Protein AF-A0AAW1HFG0-F1 (afdb_monomer)

Nearest PDB structures (foldseek):
  5tjg-assembly1_F  TM=3.320E-01  e=9.480E-01  Thermus aquaticus
  4xln-assembly1_F  TM=3.677E-01  e=1.724E+00  Thermus aquaticus
  4ds4-assembly1_A  TM=5.342E-01  e=5.114E+00  Geobacillus kaustophilus HTA426

Secondary structure (DSSP, 8-state):
--TTS---SHHHHHHHHHHHHSPPPP-PPPP---HHHHS-HHHHHHHHSS-HHHHHHHHHHHHHHHS-S--TTSPPPHHHHHHHHHHHHHH---HHHHHHHHT--HHHHHHHHHHHHHHHHHHHHHH-PPP-SHHHHHHHHT-

pLDDT: mean 86.16, std 11.74, range [47.0, 97.69]

Radius of gyration: 23.19 Å; Cα contacts (8 Å, |Δi|>4): 102; chains: 1; bounding box: 49×30×76 Å

Sequence (143 aa):
MNMLRDLSDDEDFLELVNIVMHPRQPKVYRERTNEFNKWSDEEFRNRFRLSKPVVEYVTDEIADEISSESNRNHALSASEMVLLTLRFLACGCFLQTTGDMMGVDKSTASRTINKVTRAIARLATNIIKMPSTAEEIDETKYK

Foldseek 3Di:
DPPPPPCPDPVSVVVVCCCVVPPDDPDDFFDFDDPVVVDDQVRLCLQLVDGPVVLVVLLVQCQVQQPDPDPPDVDDHSSLLSSLLSNCVNPVDQLCVSCVVRRHHSVVSVVSNVSSVVSSVVCCVVVPDDDDDPVSVVVVVVD

Structure (mmCIF, N/CA/C/O backbone):
data_AF-A0AAW1HFG0-F1
#
_entry.id   AF-A0AAW1HFG0-F1
#
loop_
_atom_site.group_PDB
_atom_site.id
_atom_site.type_symbol
_atom_site.label_atom_id
_atom_site.label_alt_id
_atom_site.label_comp_id
_atom_site.label_asym_id
_atom_site.label_entity_id
_atom_site.label_seq_id
_atom_site.pdbx_PDB_ins_code
_atom_site.Cartn_x
_atom_site.Cartn_y
_atom_site.Cartn_z
_atom_site.occupancy
_atom_site.B_iso_or_equiv
_atom_site.auth_seq_id
_atom_site.auth_comp_id
_atom_site.auth_asym_id
_atom_site.auth_atom_id
_atom_site.pdbx_PDB_model_num
ATOM 1 N N . MET A 1 1 ? 20.447 -17.278 -45.418 1.00 47.00 1 MET A N 1
ATOM 2 C CA . MET A 1 1 ? 20.088 -15.925 -45.888 1.00 47.00 1 MET A CA 1
ATOM 3 C C . MET A 1 1 ? 18.754 -16.007 -46.615 1.00 47.00 1 MET A C 1
ATOM 5 O O . MET A 1 1 ? 18.734 -16.492 -47.735 1.00 47.00 1 MET A O 1
ATOM 9 N N . ASN A 1 2 ? 17.665 -15.670 -45.914 1.00 51.12 2 ASN A N 1
ATOM 10 C CA . ASN A 1 2 ? 16.438 -15.016 -46.406 1.00 51.12 2 ASN A CA 1
ATOM 11 C C . ASN A 1 2 ? 15.284 -15.256 -45.425 1.00 51.12 2 ASN A C 1
ATOM 13 O O . ASN A 1 2 ? 14.405 -16.065 -45.674 1.00 51.12 2 ASN A O 1
ATOM 17 N N . MET A 1 3 ? 15.284 -14.487 -44.334 1.00 53.25 3 MET A N 1
ATOM 18 C CA . MET A 1 3 ? 14.097 -14.255 -43.492 1.00 53.25 3 MET A CA 1
ATOM 19 C C . MET A 1 3 ? 13.125 -13.240 -44.142 1.00 53.25 3 MET A C 1
ATOM 21 O O . MET A 1 3 ? 12.197 -12.780 -43.499 1.00 53.25 3 MET A O 1
ATOM 25 N N . LEU A 1 4 ? 13.373 -12.844 -45.399 1.00 56.97 4 LEU A N 1
ATOM 26 C CA . LEU A 1 4 ? 12.627 -11.815 -46.138 1.00 56.97 4 LEU A CA 1
ATOM 27 C C . LEU A 1 4 ? 11.715 -12.387 -47.237 1.00 56.97 4 LEU A C 1
ATOM 29 O O . LEU A 1 4 ? 11.074 -11.615 -47.937 1.00 56.97 4 LEU A O 1
ATOM 33 N N . ARG A 1 5 ? 11.693 -13.711 -47.450 1.00 55.97 5 ARG A N 1
ATOM 34 C CA . ARG A 1 5 ? 10.920 -14.327 -48.549 1.00 55.97 5 ARG A CA 1
ATOM 35 C C . ARG A 1 5 ? 9.515 -14.806 -48.164 1.00 55.97 5 ARG A C 1
ATOM 37 O O . ARG A 1 5 ? 8.767 -15.117 -49.078 1.00 55.97 5 ARG A O 1
ATOM 44 N N . ASP A 1 6 ? 9.171 -14.799 -46.875 1.00 57.34 6 ASP A N 1
ATOM 45 C CA . ASP A 1 6 ? 7.871 -15.269 -46.357 1.00 57.34 6 ASP A CA 1
ATOM 46 C C . ASP A 1 6 ? 7.003 -14.154 -45.737 1.00 57.34 6 ASP A C 1
ATOM 48 O O . ASP A 1 6 ? 5.979 -14.447 -45.130 1.00 57.34 6 ASP A O 1
ATOM 52 N N . LEU A 1 7 ? 7.365 -12.873 -45.888 1.00 57.41 7 LEU A N 1
ATOM 53 C CA . LEU A 1 7 ? 6.474 -11.763 -45.513 1.00 57.41 7 LEU A CA 1
ATOM 54 C C . LEU A 1 7 ? 5.467 -11.571 -46.650 1.00 57.41 7 LEU A C 1
ATOM 56 O O . LEU A 1 7 ? 5.727 -10.845 -47.608 1.00 57.41 7 LEU A O 1
ATOM 60 N N . SER A 1 8 ? 4.388 -12.347 -46.591 1.00 63.88 8 SER A N 1
ATOM 61 C CA . SER A 1 8 ? 3.406 -12.489 -47.668 1.00 63.88 8 SER A CA 1
ATOM 62 C C . SER A 1 8 ? 2.298 -11.431 -47.635 1.00 63.88 8 SER A C 1
ATOM 64 O O . SER A 1 8 ? 1.479 -11.423 -48.553 1.00 63.88 8 SER A O 1
ATOM 66 N N . ASP A 1 9 ? 2.257 -10.558 -46.627 1.00 72.00 9 ASP A N 1
ATOM 67 C CA . ASP A 1 9 ? 1.205 -9.552 -46.491 1.00 72.00 9 ASP A CA 1
ATOM 68 C C . ASP A 1 9 ? 1.771 -8.174 -46.114 1.00 72.00 9 ASP A C 1
ATOM 70 O O . ASP A 1 9 ? 2.723 -8.064 -45.332 1.00 72.00 9 ASP A O 1
ATOM 74 N N . ASP A 1 10 ? 1.177 -7.108 -46.660 1.00 75.38 10 ASP A N 1
ATOM 75 C CA . ASP A 1 10 ? 1.544 -5.719 -46.334 1.00 75.38 10 ASP A CA 1
ATOM 76 C C . ASP A 1 10 ? 1.349 -5.442 -44.830 1.00 75.38 10 ASP A C 1
ATOM 78 O O . ASP A 1 10 ? 2.038 -4.601 -44.249 1.00 75.38 10 ASP A O 1
ATOM 82 N N . GLU A 1 11 ? 0.448 -6.190 -44.183 1.00 73.81 11 GLU A N 1
ATOM 83 C CA . GLU A 1 11 ? 0.188 -6.153 -42.744 1.00 73.81 11 GLU A CA 1
ATOM 84 C C . GLU A 1 11 ? 1.367 -6.708 -41.921 1.00 73.81 11 GLU A C 1
ATOM 86 O O . GLU A 1 11 ? 1.818 -6.039 -40.989 1.00 73.81 11 GLU A O 1
ATOM 91 N N . ASP A 1 12 ? 1.960 -7.839 -42.324 1.00 78.19 12 ASP A N 1
ATOM 92 C CA . ASP A 1 12 ? 3.157 -8.408 -41.680 1.00 78.19 12 ASP A CA 1
ATOM 93 C C . ASP A 1 12 ? 4.376 -7.486 -41.848 1.00 78.19 12 ASP A C 1
ATOM 95 O O . ASP A 1 12 ? 5.206 -7.328 -40.944 1.00 78.19 12 ASP A O 1
ATOM 99 N N . PHE A 1 13 ? 4.492 -6.843 -43.016 1.00 81.56 13 PHE A N 1
ATOM 100 C CA . PHE A 1 13 ? 5.539 -5.857 -43.270 1.00 81.56 13 PHE A CA 1
ATOM 101 C C . PHE A 1 13 ? 5.350 -4.607 -42.402 1.00 81.56 13 PHE A C 1
ATOM 103 O O . PHE A 1 13 ? 6.315 -4.122 -41.807 1.00 81.56 13 PHE A O 1
ATOM 110 N N . LEU A 1 14 ? 4.118 -4.102 -42.283 1.00 79.12 14 LEU A N 1
ATOM 111 C CA . LEU A 1 14 ? 3.786 -2.972 -41.415 1.00 79.12 14 LEU A CA 1
ATOM 112 C C . LEU A 1 14 ? 4.011 -3.298 -39.936 1.00 79.12 14 LEU A C 1
ATOM 114 O O . LEU A 1 14 ? 4.544 -2.453 -39.214 1.00 79.12 14 LEU A O 1
ATOM 118 N N . GLU A 1 15 ? 3.672 -4.504 -39.480 1.00 78.50 15 GLU A N 1
ATOM 119 C CA . GLU A 1 15 ? 3.949 -4.947 -38.112 1.00 78.50 15 GLU A CA 1
ATOM 120 C C . GLU A 1 15 ? 5.459 -5.008 -37.850 1.00 78.50 15 GLU A C 1
ATOM 122 O O . GLU A 1 15 ? 5.940 -4.464 -36.851 1.00 78.50 15 GLU A O 1
ATOM 127 N N . LEU A 1 16 ? 6.236 -5.570 -38.781 1.00 80.12 16 LE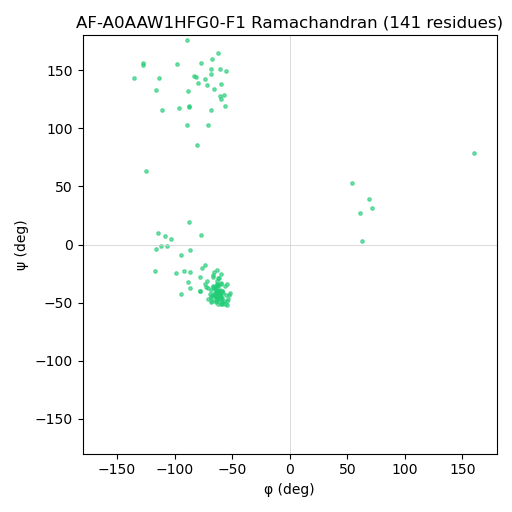U A N 1
ATOM 128 C CA . LEU A 1 16 ? 7.693 -5.613 -38.673 1.00 80.12 16 LEU A CA 1
ATOM 129 C C . LEU A 1 16 ? 8.306 -4.205 -38.651 1.00 80.12 16 LEU A C 1
ATOM 131 O O . LEU A 1 16 ? 9.168 -3.919 -37.816 1.00 80.12 16 LEU A O 1
ATOM 135 N N . VAL A 1 17 ? 7.849 -3.307 -39.528 1.00 83.06 17 VAL A N 1
ATOM 136 C CA . VAL A 1 17 ? 8.273 -1.900 -39.542 1.00 83.06 17 VAL A CA 1
ATOM 137 C C . VAL A 1 17 ? 7.927 -1.230 -38.216 1.00 83.06 17 VAL A C 1
ATOM 139 O O . VAL A 1 17 ? 8.769 -0.524 -37.670 1.00 83.06 17 VAL A O 1
ATOM 142 N N . ASN A 1 18 ? 6.746 -1.482 -37.652 1.00 79.69 18 ASN A N 1
ATOM 143 C CA . ASN A 1 18 ? 6.332 -0.926 -36.366 1.00 79.69 18 ASN A CA 1
ATOM 144 C C . ASN A 1 18 ? 7.220 -1.436 -35.211 1.00 79.69 18 ASN A C 1
ATOM 146 O O . ASN A 1 18 ? 7.696 -0.646 -34.399 1.00 79.69 18 ASN A O 1
ATOM 150 N N . ILE A 1 19 ? 7.546 -2.732 -35.183 1.00 80.56 19 ILE A N 1
ATOM 151 C CA . ILE A 1 19 ? 8.450 -3.330 -34.183 1.00 80.56 19 ILE A CA 1
ATOM 152 C C . ILE A 1 19 ? 9.873 -2.752 -34.284 1.00 80.56 19 ILE A C 1
ATOM 154 O O . ILE A 1 19 ? 10.510 -2.499 -33.259 1.00 80.56 19 ILE A O 1
ATOM 158 N N . VAL A 1 20 ? 10.378 -2.532 -35.504 1.00 83.19 20 VAL A N 1
ATOM 159 C CA . VAL A 1 20 ? 11.736 -2.013 -35.753 1.00 83.19 20 VAL A CA 1
ATOM 160 C C . VAL A 1 20 ? 11.826 -0.501 -35.526 1.00 83.19 20 VAL A C 1
ATOM 162 O O . VAL A 1 20 ? 12.809 -0.028 -34.957 1.00 83.19 20 VAL A O 1
ATOM 165 N N . MET A 1 21 ? 10.814 0.263 -35.946 1.00 84.69 21 MET A N 1
ATOM 166 C CA . MET A 1 21 ? 10.766 1.723 -35.796 1.00 84.69 21 MET A CA 1
ATOM 167 C C . MET A 1 21 ? 10.394 2.148 -34.376 1.00 84.69 21 MET A C 1
ATOM 169 O O . MET A 1 21 ? 10.784 3.232 -33.933 1.00 84.69 21 MET A O 1
ATOM 173 N N . HIS A 1 22 ? 9.641 1.323 -33.646 1.00 82.25 22 HIS A N 1
ATOM 174 C CA . HIS A 1 22 ? 9.203 1.589 -32.276 1.00 82.25 22 HIS A CA 1
ATOM 175 C C . HIS A 1 22 ? 9.627 0.442 -31.352 1.00 82.25 22 HIS A C 1
ATOM 177 O O . HIS A 1 22 ? 8.780 -0.240 -30.765 1.00 82.25 22 HIS A O 1
ATOM 183 N N . PRO A 1 23 ? 10.948 0.220 -31.185 1.00 80.69 23 PRO A N 1
ATOM 184 C CA . PRO A 1 23 ? 11.433 -0.858 -30.347 1.00 80.69 23 PRO A CA 1
ATOM 185 C C . PRO A 1 23 ? 10.922 -0.651 -28.923 1.00 80.69 23 PRO A C 1
ATOM 187 O O . PRO A 1 23 ? 11.114 0.407 -28.30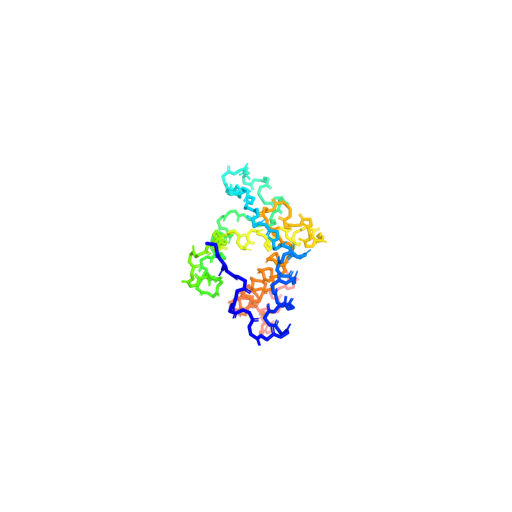9 1.00 80.69 23 PRO A O 1
ATOM 190 N N . ARG A 1 24 ? 10.255 -1.678 -28.387 1.00 75.19 24 ARG A N 1
ATOM 191 C CA . ARG A 1 24 ? 9.792 -1.675 -27.001 1.00 75.19 24 ARG A CA 1
ATOM 192 C C . ARG A 1 24 ? 10.997 -1.433 -26.100 1.00 75.19 24 ARG A C 1
ATOM 194 O O . ARG A 1 24 ? 11.922 -2.243 -26.072 1.00 75.19 24 ARG A O 1
ATOM 201 N N . GLN A 1 25 ? 10.967 -0.339 -25.343 1.00 76.38 25 GLN A N 1
ATOM 202 C 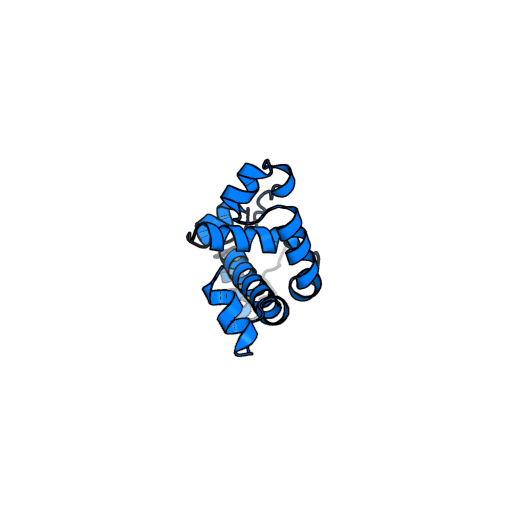CA . GLN A 1 25 ? 12.026 -0.051 -24.385 1.00 76.38 25 GLN A CA 1
ATOM 203 C C . GLN A 1 25 ? 12.154 -1.230 -23.407 1.00 76.38 25 GLN A C 1
ATOM 205 O O . GLN A 1 25 ? 11.135 -1.684 -22.863 1.00 76.38 25 GLN A O 1
ATOM 210 N N . PRO A 1 26 ? 13.371 -1.765 -23.205 1.00 75.94 26 PRO A N 1
ATOM 211 C CA . PRO A 1 26 ? 13.574 -2.876 -22.294 1.00 75.94 26 PRO A CA 1
ATOM 212 C C . PRO A 1 26 ? 13.121 -2.464 -20.894 1.00 75.94 26 PRO A C 1
ATOM 214 O O . PRO A 1 26 ? 13.352 -1.342 -20.441 1.00 75.94 26 PRO A O 1
ATOM 217 N N . LYS A 1 27 ? 12.429 -3.373 -20.202 1.00 71.44 27 LYS A N 1
ATOM 218 C CA . LYS A 1 27 ? 11.903 -3.083 -18.869 1.00 71.44 27 LYS A CA 1
ATOM 219 C C . LYS A 1 27 ? 13.068 -2.943 -17.889 1.00 71.44 27 LYS A C 1
ATOM 221 O O . LYS A 1 27 ? 13.762 -3.918 -17.617 1.00 71.44 27 LYS A O 1
ATOM 226 N N . VAL A 1 28 ? 13.244 -1.745 -17.336 1.00 78.12 28 VAL A N 1
ATOM 227 C CA . VAL A 1 28 ? 14.224 -1.480 -16.278 1.00 78.12 28 VAL A CA 1
ATOM 228 C C . VAL A 1 28 ? 13.582 -1.774 -14.926 1.00 78.12 28 VAL A C 1
ATOM 230 O O . VAL A 1 28 ? 12.581 -1.160 -14.555 1.00 78.12 28 VAL A O 1
ATOM 233 N N . TYR A 1 29 ? 14.153 -2.725 -14.192 1.00 77.81 29 TYR A N 1
ATOM 234 C CA . TYR A 1 29 ? 13.753 -3.024 -12.822 1.00 77.81 29 TYR A CA 1
ATOM 235 C C . TYR A 1 29 ? 14.534 -2.124 -11.869 1.00 77.81 29 TYR A C 1
ATOM 237 O O . TYR A 1 29 ? 15.762 -2.161 -11.842 1.00 77.81 29 TYR A O 1
ATOM 245 N N . ARG A 1 30 ? 13.818 -1.287 -11.116 1.00 81.25 30 ARG A N 1
ATOM 246 C CA . ARG A 1 30 ? 14.409 -0.454 -10.066 1.00 81.25 30 ARG A CA 1
ATOM 247 C C . ARG A 1 30 ? 14.541 -1.283 -8.792 1.00 81.25 30 ARG A C 1
ATOM 249 O O . ARG A 1 30 ? 13.685 -2.123 -8.510 1.00 81.25 30 ARG A O 1
ATOM 256 N N . GLU A 1 31 ? 15.600 -1.039 -8.035 1.00 80.31 31 GLU A N 1
ATOM 257 C CA . GLU A 1 31 ? 15.788 -1.672 -6.734 1.00 80.31 31 GLU A CA 1
ATOM 258 C C . GLU A 1 31 ? 14.705 -1.198 -5.754 1.00 80.31 31 GLU A C 1
ATOM 260 O O . GLU A 1 31 ? 14.407 -0.004 -5.672 1.00 80.31 31 GLU A O 1
ATOM 265 N N . ARG A 1 32 ? 14.099 -2.141 -5.025 1.00 85.00 32 ARG A N 1
ATOM 266 C CA . ARG A 1 32 ? 13.099 -1.861 -3.991 1.00 85.00 32 ARG A CA 1
ATOM 267 C C . ARG A 1 32 ? 13.697 -2.198 -2.635 1.00 85.00 32 ARG A C 1
ATOM 269 O O . ARG A 1 32 ? 14.032 -3.348 -2.366 1.00 85.00 32 ARG A O 1
ATOM 276 N N . THR A 1 33 ? 13.859 -1.186 -1.790 1.00 83.75 33 THR A N 1
ATOM 277 C CA . THR A 1 33 ? 14.381 -1.365 -0.433 1.00 83.75 33 THR A CA 1
ATOM 278 C C . THR A 1 33 ? 13.265 -1.828 0.501 1.00 83.75 33 THR A C 1
ATOM 280 O O . THR A 1 33 ? 12.131 -1.364 0.399 1.00 83.75 33 THR A O 1
ATOM 283 N N . ASN A 1 34 ? 13.587 -2.694 1.463 1.00 86.94 34 ASN A N 1
ATOM 284 C CA . ASN A 1 34 ? 12.647 -3.038 2.525 1.00 86.94 34 ASN A CA 1
ATOM 285 C C . ASN A 1 34 ? 12.476 -1.844 3.487 1.00 86.94 34 ASN A C 1
ATOM 287 O O . ASN A 1 34 ? 13.333 -1.577 4.331 1.00 86.94 34 ASN A O 1
ATOM 291 N N . GLU A 1 35 ? 11.358 -1.127 3.361 1.00 90.31 35 GLU A N 1
ATOM 292 C CA . GLU A 1 35 ? 11.078 0.081 4.146 1.00 90.31 35 GLU A CA 1
ATOM 293 C C . GLU A 1 35 ? 10.903 -0.195 5.652 1.00 90.31 35 GLU A C 1
ATOM 295 O O . GLU A 1 35 ? 11.156 0.705 6.452 1.00 90.31 35 GLU A O 1
ATOM 300 N N . PHE A 1 36 ? 10.540 -1.418 6.066 1.00 90.06 36 PHE A N 1
ATOM 301 C CA . PHE A 1 36 ? 10.457 -1.777 7.491 1.00 90.06 36 PHE A CA 1
ATOM 302 C C . PHE A 1 36 ? 11.831 -1.775 8.166 1.00 90.06 36 PHE A C 1
ATOM 304 O O . PHE A 1 36 ? 11.953 -1.345 9.313 1.00 90.06 36 PHE A O 1
ATOM 311 N N . ASN A 1 37 ? 12.861 -2.211 7.438 1.00 92.25 37 ASN A N 1
ATOM 312 C CA . ASN A 1 37 ? 14.233 -2.287 7.944 1.00 92.25 37 ASN A CA 1
ATOM 313 C C . ASN A 1 37 ? 14.995 -0.970 7.769 1.00 92.25 37 ASN A C 1
ATOM 315 O O . ASN A 1 37 ? 15.965 -0.715 8.475 1.00 92.25 37 ASN A O 1
ATOM 319 N N . LYS A 1 38 ? 14.570 -0.139 6.813 1.00 93.31 38 LYS A N 1
ATOM 320 C CA . LYS A 1 38 ? 15.232 1.124 6.469 1.00 93.31 38 LYS A CA 1
ATOM 321 C C . LYS A 1 38 ? 15.017 2.227 7.503 1.00 93.31 38 LYS A C 1
ATOM 323 O O . LYS A 1 38 ? 15.893 3.067 7.669 1.00 93.31 38 LYS A O 1
ATOM 328 N N . TRP A 1 39 ? 13.853 2.258 8.147 1.00 95.00 39 TRP A N 1
ATOM 329 C CA . TRP A 1 39 ? 13.451 3.350 9.033 1.00 95.00 39 TRP A CA 1
ATOM 330 C C . TRP A 1 39 ? 13.339 2.885 10.482 1.00 95.00 39 TRP A C 1
ATOM 332 O O . TRP A 1 39 ? 12.838 1.789 10.752 1.00 95.00 39 TRP A O 1
ATOM 342 N N . SER A 1 40 ? 13.719 3.749 11.426 1.00 97.19 40 SER A N 1
ATOM 343 C CA . SER A 1 40 ? 13.303 3.594 12.826 1.00 97.19 40 SER A CA 1
ATOM 344 C C . SER A 1 40 ? 11.776 3.688 12.957 1.00 97.19 40 SER A C 1
ATOM 346 O O . SER A 1 40 ? 11.085 4.138 12.041 1.00 97.19 40 SER A O 1
ATOM 348 N N . ASP A 1 41 ? 11.216 3.269 14.091 1.00 96.69 41 ASP A N 1
ATOM 349 C CA . ASP A 1 41 ? 9.758 3.255 14.275 1.00 96.69 41 ASP A CA 1
ATOM 350 C C . ASP A 1 41 ? 9.143 4.662 14.246 1.00 96.69 41 ASP A C 1
ATOM 352 O O . ASP A 1 41 ? 8.058 4.858 13.691 1.00 96.69 41 ASP A O 1
ATOM 356 N N . GLU A 1 42 ? 9.854 5.659 14.781 1.00 97.25 42 GLU A N 1
ATOM 357 C CA . GLU A 1 42 ? 9.423 7.056 14.738 1.00 97.25 42 GLU A CA 1
ATOM 358 C C . GLU A 1 42 ? 9.437 7.602 13.306 1.00 97.25 42 GLU A C 1
ATOM 360 O O . GLU A 1 42 ? 8.441 8.163 12.838 1.00 97.25 42 GLU A O 1
ATOM 365 N N . GLU A 1 43 ? 10.535 7.394 12.577 1.00 97.06 43 GLU A N 1
ATOM 366 C CA . GLU A 1 43 ? 10.648 7.822 11.182 1.00 97.06 43 GLU A CA 1
ATOM 367 C C . GLU A 1 43 ? 9.616 7.128 10.299 1.00 97.06 43 GLU A C 1
ATOM 369 O O . GLU A 1 43 ? 8.999 7.773 9.451 1.00 97.06 43 GLU A O 1
ATOM 374 N N . PHE A 1 44 ? 9.398 5.830 10.514 1.00 97.06 44 PHE A N 1
ATOM 375 C CA . PHE A 1 44 ? 8.386 5.053 9.815 1.00 97.06 44 PHE A CA 1
ATOM 376 C C . PHE A 1 44 ? 6.997 5.653 10.053 1.00 97.06 44 PHE A C 1
ATOM 378 O O . PHE A 1 44 ? 6.284 5.964 9.096 1.00 97.06 44 PHE A O 1
ATOM 385 N N . ARG A 1 45 ? 6.635 5.926 11.312 1.00 97.00 45 ARG A N 1
ATOM 386 C CA . ARG A 1 45 ? 5.340 6.531 11.646 1.00 97.00 45 ARG A CA 1
ATOM 387 C C . ARG A 1 45 ? 5.175 7.923 11.038 1.00 97.00 45 ARG A C 1
ATOM 389 O O . ARG A 1 45 ? 4.106 8.234 10.519 1.00 97.00 45 ARG A O 1
ATOM 396 N N . ASN A 1 46 ? 6.218 8.749 11.024 1.00 95.62 46 ASN A N 1
ATOM 397 C CA . ASN A 1 46 ? 6.169 10.072 10.388 1.00 95.62 46 ASN A CA 1
ATOM 398 C C . ASN A 1 46 ? 5.934 9.984 8.871 1.00 95.62 46 ASN A C 1
ATOM 400 O O 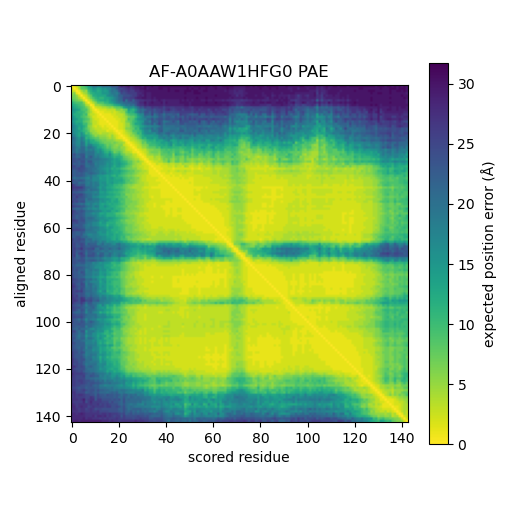. ASN A 1 46 ? 5.295 10.853 8.277 1.00 95.62 46 ASN A O 1
ATOM 404 N N . ARG A 1 47 ? 6.433 8.914 8.254 1.00 94.38 47 ARG A N 1
ATOM 405 C CA . ARG A 1 47 ? 6.431 8.667 6.811 1.00 94.38 47 ARG A CA 1
ATOM 406 C C . ARG A 1 47 ? 5.164 7.990 6.289 1.00 94.38 47 ARG A C 1
ATOM 408 O O . ARG A 1 47 ? 4.735 8.319 5.186 1.00 94.38 47 ARG A O 1
ATOM 415 N N . PHE A 1 48 ? 4.602 7.061 7.058 1.00 95.69 48 PHE A N 1
ATOM 416 C CA . PHE A 1 48 ? 3.466 6.219 6.661 1.00 95.69 48 PHE A CA 1
ATOM 417 C C . PHE A 1 48 ? 2.209 6.446 7.515 1.00 95.69 48 PHE A C 1
ATOM 419 O O . PHE A 1 48 ? 1.170 5.862 7.228 1.00 95.69 48 PHE A O 1
ATOM 426 N N . ARG A 1 49 ? 2.287 7.294 8.553 1.00 96.38 49 ARG A N 1
ATOM 427 C CA . ARG A 1 49 ? 1.207 7.650 9.503 1.00 96.38 49 ARG A CA 1
ATOM 428 C C . ARG A 1 49 ? 0.655 6.500 10.349 1.00 96.38 49 ARG A C 1
ATOM 430 O O . ARG A 1 49 ? -0.215 6.736 11.178 1.00 96.38 49 ARG A O 1
ATOM 437 N N . LEU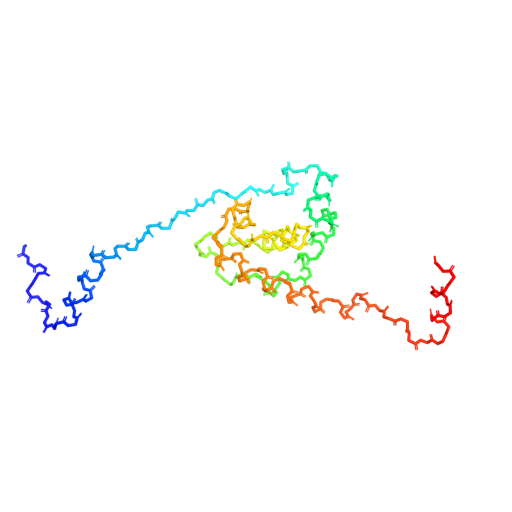 A 1 50 ? 1.219 5.303 10.215 1.00 95.88 50 LEU A N 1
ATOM 438 C CA . LEU A 1 50 ? 0.925 4.115 11.015 1.00 95.88 50 LEU A CA 1
ATOM 439 C C . LEU A 1 50 ? 2.225 3.537 11.585 1.00 95.88 50 LEU A C 1
ATOM 441 O O . LEU A 1 50 ? 3.303 3.755 11.031 1.00 95.88 50 LEU A O 1
ATOM 445 N N . SER A 1 51 ? 2.135 2.819 12.705 1.00 97.25 51 SER A N 1
ATOM 446 C CA . SER A 1 51 ? 3.267 2.063 13.253 1.00 97.25 51 SER A CA 1
ATOM 447 C C . SER A 1 51 ? 3.479 0.765 12.470 1.00 97.25 51 SER A C 1
ATOM 449 O O . SER A 1 51 ? 2.541 0.249 11.862 1.00 97.25 51 SER A O 1
ATOM 451 N N . LYS A 1 52 ? 4.697 0.210 12.502 1.00 97.69 52 LYS A N 1
ATOM 452 C CA . LYS A 1 52 ? 5.022 -1.043 11.798 1.00 97.69 52 LYS A CA 1
ATOM 453 C C . LYS A 1 52 ? 4.068 -2.199 12.142 1.00 97.69 52 LYS A C 1
ATOM 455 O O . LYS A 1 52 ? 3.530 -2.761 11.193 1.00 97.69 52 LYS A O 1
ATOM 460 N N . PRO A 1 53 ? 3.736 -2.472 13.424 1.00 97.69 53 PRO A N 1
ATOM 461 C CA . PRO A 1 53 ? 2.822 -3.567 13.759 1.00 97.69 53 PRO A CA 1
ATOM 462 C C . PRO A 1 53 ? 1.412 -3.369 13.194 1.00 97.69 53 PRO A C 1
ATOM 464 O O . PRO A 1 53 ? 0.756 -4.325 12.801 1.00 97.69 53 PRO A O 1
ATOM 467 N N . VAL A 1 54 ? 0.937 -2.119 13.119 1.00 96.12 54 VAL A N 1
ATOM 468 C CA . VAL A 1 54 ? -0.378 -1.819 12.531 1.00 96.12 54 VAL A CA 1
ATOM 469 C C . VAL A 1 54 ? -0.348 -2.020 11.018 1.00 96.12 54 VAL A C 1
ATOM 471 O O . VAL A 1 54 ? -1.319 -2.510 10.453 1.00 96.12 54 VAL A O 1
ATOM 474 N N . VAL A 1 55 ? 0.755 -1.668 10.351 1.00 96.88 55 VAL A N 1
ATOM 475 C CA . VAL A 1 55 ? 0.909 -1.929 8.913 1.00 96.88 55 VAL A CA 1
ATOM 476 C C . VAL A 1 55 ? 0.976 -3.426 8.629 1.00 96.88 55 VAL A C 1
ATOM 478 O O . VAL A 1 55 ? 0.339 -3.865 7.677 1.00 96.88 55 VAL A O 1
ATOM 481 N N . GLU A 1 56 ? 1.702 -4.202 9.433 1.00 96.69 56 GLU A N 1
ATOM 482 C CA . GLU A 1 56 ? 1.738 -5.668 9.326 1.00 96.69 56 GLU A CA 1
ATOM 483 C C . GLU A 1 56 ? 0.336 -6.255 9.494 1.00 96.69 56 GLU A C 1
ATOM 485 O O . GLU A 1 56 ? -0.146 -6.917 8.582 1.00 96.69 56 GLU A O 1
ATOM 490 N N . TYR A 1 57 ? -0.375 -5.876 10.561 1.00 95.75 57 TYR A N 1
ATOM 491 C CA . TYR A 1 57 ? -1.757 -6.301 10.791 1.00 95.75 57 TYR A CA 1
ATOM 492 C C . TYR A 1 57 ? -2.682 -5.985 9.604 1.00 95.75 57 TYR A C 1
ATOM 494 O O . TYR A 1 57 ? -3.353 -6.867 9.080 1.00 95.75 57 TYR A O 1
ATOM 502 N N . VAL A 1 58 ? -2.690 -4.734 9.126 1.00 94.94 58 VAL A N 1
ATOM 503 C CA . VAL A 1 58 ? -3.518 -4.343 7.971 1.00 94.94 58 VAL A CA 1
ATOM 504 C C . VAL A 1 58 ? -3.113 -5.105 6.712 1.00 94.94 58 VAL A C 1
ATOM 506 O O . VAL A 1 58 ? -3.974 -5.418 5.895 1.00 94.94 58 VAL A O 1
ATOM 509 N N . THR A 1 59 ? -1.819 -5.382 6.534 1.00 96.25 59 THR A N 1
ATOM 510 C CA . THR A 1 59 ? -1.322 -6.143 5.385 1.00 96.25 59 THR A CA 1
ATOM 511 C C . THR A 1 59 ? -1.857 -7.564 5.416 1.00 96.25 59 THR A C 1
ATOM 513 O O . THR A 1 59 ? -2.356 -8.011 4.388 1.00 96.25 59 THR A O 1
ATOM 516 N N . ASP A 1 60 ? -1.800 -8.234 6.565 1.00 95.69 60 ASP A N 1
ATOM 517 C CA . ASP A 1 60 ? -2.283 -9.606 6.728 1.00 95.69 60 ASP A CA 1
ATOM 518 C C . ASP A 1 60 ? -3.792 -9.702 6.462 1.00 95.69 60 ASP A C 1
ATOM 520 O O . ASP A 1 60 ? -4.227 -10.572 5.710 1.00 95.69 60 ASP A O 1
ATOM 524 N N . GLU A 1 61 ? -4.582 -8.746 6.963 1.00 94.88 61 GLU A N 1
ATOM 525 C CA . GLU A 1 61 ? -6.041 -8.709 6.767 1.00 94.88 61 GLU A CA 1
ATOM 526 C C . GLU A 1 61 ? -6.470 -8.568 5.296 1.00 94.88 61 GLU A C 1
ATOM 528 O O . GLU A 1 61 ? -7.554 -9.010 4.918 1.00 94.88 61 GLU A O 1
ATOM 533 N N . ILE A 1 62 ? -5.650 -7.935 4.450 1.00 94.75 62 ILE A N 1
ATOM 534 C CA . ILE A 1 62 ? -5.983 -7.714 3.031 1.00 94.75 62 ILE A CA 1
ATOM 535 C C . ILE A 1 62 ? -5.116 -8.518 2.064 1.00 94.75 62 ILE A C 1
ATOM 537 O O . ILE A 1 62 ? -5.312 -8.406 0.848 1.00 94.75 62 ILE A O 1
ATOM 541 N N . ALA A 1 63 ? -4.154 -9.295 2.569 1.00 93.81 63 ALA A N 1
ATOM 542 C CA . ALA A 1 63 ? -3.147 -9.982 1.767 1.00 93.81 63 ALA A CA 1
ATOM 543 C C . ALA A 1 63 ? -3.789 -10.871 0.699 1.00 93.81 63 ALA A C 1
ATOM 545 O O . ALA A 1 63 ? -3.367 -10.817 -0.458 1.00 93.81 63 ALA A O 1
ATOM 546 N N . ASP A 1 64 ? -4.837 -11.610 1.055 1.00 91.69 64 ASP A N 1
ATOM 547 C CA . ASP A 1 64 ? -5.548 -12.510 0.143 1.00 91.69 64 ASP A CA 1
ATOM 548 C C . ASP A 1 64 ? -6.211 -11.763 -1.025 1.00 91.69 64 ASP A C 1
ATOM 550 O O . ASP A 1 64 ? -6.222 -12.246 -2.156 1.00 91.69 64 ASP A O 1
ATOM 554 N N . GLU A 1 65 ? -6.715 -10.546 -0.793 1.00 91.25 65 GLU A N 1
ATOM 555 C CA . GLU A 1 65 ? -7.333 -9.729 -1.842 1.00 91.25 65 GLU A CA 1
ATOM 556 C C . GLU A 1 65 ? -6.275 -9.061 -2.738 1.00 91.25 65 GLU A C 1
ATOM 558 O O . GLU A 1 65 ? -6.438 -8.938 -3.963 1.00 91.25 65 GLU A O 1
ATOM 563 N N . ILE A 1 66 ? -5.181 -8.575 -2.141 1.00 92.81 66 ILE A N 1
ATOM 564 C CA . ILE A 1 66 ? -4.223 -7.726 -2.856 1.00 92.81 66 ILE A CA 1
ATOM 565 C C . ILE A 1 66 ? -3.075 -8.490 -3.507 1.00 92.81 66 ILE A C 1
ATOM 567 O O . ILE A 1 66 ? -2.527 -7.983 -4.493 1.00 92.81 66 ILE A O 1
ATOM 571 N N . SER A 1 67 ? -2.759 -9.693 -3.036 1.00 87.75 67 SER A N 1
ATOM 572 C CA . SER A 1 67 ? -1.660 -10.498 -3.568 1.00 87.75 67 SER A CA 1
ATOM 573 C C . SER A 1 67 ? -1.856 -10.845 -5.044 1.00 87.75 67 SER A C 1
ATOM 575 O O . SER A 1 67 ? -2.968 -10.893 -5.575 1.00 87.75 67 SER A O 1
ATOM 577 N N . SER A 1 68 ? -0.736 -11.015 -5.743 1.00 74.81 68 SER A N 1
ATOM 578 C CA . SER A 1 68 ? -0.715 -11.463 -7.134 1.00 74.81 68 SER A CA 1
ATOM 579 C C . SER A 1 68 ? -0.675 -12.986 -7.174 1.00 74.81 68 SER A C 1
ATOM 581 O O . SER A 1 68 ? 0.186 -13.587 -6.538 1.00 74.81 68 SER A O 1
ATOM 583 N N . GLU A 1 69 ? -1.530 -13.602 -7.990 1.00 66.75 69 GLU A N 1
ATOM 584 C CA . GLU A 1 69 ? -1.503 -15.051 -8.251 1.00 66.75 69 GLU A CA 1
ATOM 585 C C . GLU A 1 69 ? -0.201 -15.501 -8.934 1.00 66.75 69 GLU A C 1
ATOM 587 O O . GLU A 1 69 ? 0.186 -16.665 -8.857 1.00 66.75 69 GLU A O 1
ATOM 592 N N . SER A 1 70 ? 0.503 -14.579 -9.604 1.00 66.12 70 SER A N 1
ATOM 593 C CA . SER A 1 70 ? 1.782 -14.870 -10.251 1.00 66.12 70 SER A CA 1
ATOM 594 C C . SER A 1 70 ? 2.927 -14.075 -9.630 1.00 66.12 70 SER A C 1
ATOM 596 O O . SER A 1 70 ? 2.850 -12.853 -9.487 1.00 66.12 70 SER A O 1
ATOM 598 N N . ASN A 1 71 ? 4.034 -14.764 -9.347 1.00 62.00 71 ASN A N 1
ATOM 599 C CA . ASN A 1 71 ? 5.302 -14.149 -8.943 1.00 62.00 71 ASN A CA 1
ATOM 600 C C . ASN A 1 71 ? 6.178 -13.768 -10.161 1.00 62.00 71 ASN A C 1
ATOM 602 O O . ASN A 1 71 ? 7.396 -13.618 -10.073 1.00 62.00 71 ASN A O 1
ATOM 606 N N . ARG A 1 72 ? 5.569 -13.659 -11.352 1.00 60.22 72 ARG A N 1
ATOM 607 C CA . ARG A 1 72 ? 6.272 -13.281 -12.583 1.00 60.22 72 ARG A CA 1
ATOM 608 C C . ARG A 1 72 ? 6.613 -11.786 -12.549 1.00 60.22 72 ARG A C 1
ATOM 610 O O . ARG A 1 72 ? 5.795 -10.961 -12.157 1.00 60.22 72 ARG A O 1
ATOM 617 N N . ASN A 1 73 ? 7.791 -11.429 -13.065 1.00 66.50 73 ASN A N 1
ATOM 618 C CA . ASN A 1 73 ? 8.198 -10.050 -13.383 1.00 66.50 73 ASN A CA 1
ATOM 619 C C . ASN A 1 73 ? 8.426 -9.090 -12.196 1.00 66.50 73 ASN A C 1
ATOM 621 O O . ASN A 1 73 ? 8.091 -7.907 -12.326 1.00 66.50 73 ASN A O 1
ATOM 625 N N . HIS A 1 74 ? 9.019 -9.553 -11.088 1.00 73.44 74 HIS A N 1
ATOM 626 C CA . HIS A 1 74 ? 9.252 -8.733 -9.886 1.00 73.44 74 HIS A CA 1
ATOM 627 C C . HIS A 1 74 ? 7.954 -8.086 -9.376 1.00 73.44 74 HIS A C 1
ATOM 629 O O . HIS A 1 74 ? 7.864 -6.864 -9.216 1.00 73.44 74 HIS A O 1
ATOM 635 N N . ALA A 1 75 ? 6.921 -8.905 -9.166 1.00 82.94 75 ALA A N 1
ATOM 636 C CA . ALA A 1 75 ? 5.664 -8.453 -8.580 1.00 82.94 75 ALA A CA 1
ATOM 637 C C . ALA A 1 75 ? 5.911 -7.776 -7.218 1.00 82.94 75 ALA A C 1
ATOM 639 O O . ALA A 1 75 ? 6.887 -8.086 -6.532 1.00 82.94 75 ALA A O 1
ATOM 640 N N . LEU A 1 76 ? 5.072 -6.801 -6.863 1.00 88.81 76 LEU A N 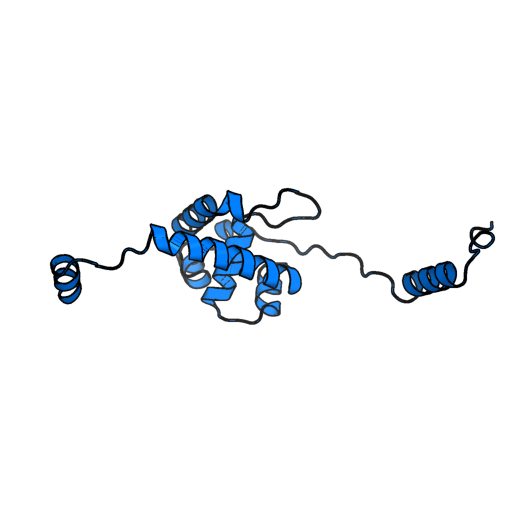1
ATOM 641 C CA . LEU A 1 76 ? 5.099 -6.220 -5.521 1.00 88.81 76 LEU A CA 1
ATOM 642 C C . LEU A 1 76 ? 4.539 -7.242 -4.528 1.00 88.81 76 LEU A C 1
ATOM 644 O O . LEU A 1 76 ? 3.522 -7.873 -4.820 1.00 88.81 76 LEU A O 1
ATOM 648 N N . SER A 1 77 ? 5.172 -7.380 -3.366 1.00 91.19 77 SER A N 1
ATOM 649 C CA . SER A 1 77 ? 4.566 -8.086 -2.238 1.00 91.19 77 SER A CA 1
ATOM 650 C C . SER A 1 77 ? 3.365 -7.301 -1.700 1.00 91.19 77 SER A C 1
ATOM 652 O O . SER A 1 77 ? 3.269 -6.085 -1.887 1.00 91.19 77 SER A O 1
ATOM 654 N N . ALA A 1 78 ? 2.470 -7.973 -0.969 1.00 93.31 78 ALA A N 1
ATOM 655 C CA . ALA A 1 78 ? 1.358 -7.312 -0.284 1.00 93.31 78 ALA A CA 1
ATOM 656 C C . ALA A 1 78 ? 1.844 -6.148 0.605 1.00 93.31 78 ALA A C 1
ATOM 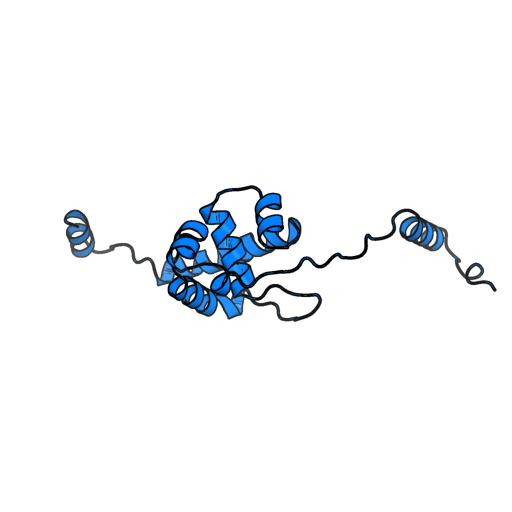658 O O . ALA A 1 78 ? 1.314 -5.042 0.527 1.00 93.31 78 ALA A O 1
ATOM 659 N N . SER A 1 79 ? 2.930 -6.352 1.358 1.00 94.44 79 SER A N 1
ATOM 660 C CA . SER A 1 79 ? 3.530 -5.315 2.204 1.00 94.44 79 SER A CA 1
ATOM 661 C C . SER A 1 79 ? 4.070 -4.121 1.407 1.00 94.44 79 SER A C 1
ATOM 663 O O . SER A 1 79 ? 3.813 -2.973 1.771 1.00 94.44 79 SER A O 1
ATOM 665 N N . GLU A 1 80 ? 4.757 -4.348 0.282 1.00 94.19 80 GLU A N 1
ATOM 666 C CA . GLU A 1 80 ? 5.227 -3.271 -0.602 1.00 94.19 80 GLU A CA 1
ATOM 667 C C . GLU A 1 80 ? 4.048 -2.478 -1.192 1.00 94.19 80 GLU A C 1
ATOM 669 O O . GLU A 1 80 ? 4.108 -1.250 -1.289 1.00 94.19 80 GLU A O 1
ATOM 674 N N . MET A 1 81 ? 2.957 -3.163 -1.553 1.00 95.44 81 MET A N 1
ATOM 675 C CA . MET A 1 81 ? 1.731 -2.536 -2.057 1.00 95.44 81 MET A CA 1
ATOM 676 C C . MET A 1 81 ? 1.062 -1.650 -1.000 1.00 95.44 81 MET A C 1
ATOM 678 O O . MET A 1 81 ? 0.649 -0.524 -1.309 1.00 95.44 81 MET A O 1
ATOM 682 N N . VAL A 1 82 ? 0.986 -2.127 0.245 1.00 96.69 82 VAL A N 1
ATOM 683 C CA . VAL A 1 82 ? 0.440 -1.367 1.376 1.00 96.69 82 VAL A CA 1
ATOM 684 C C . VAL A 1 82 ? 1.294 -0.142 1.667 1.00 96.69 82 VAL A C 1
ATOM 686 O O . VAL A 1 82 ? 0.767 0.968 1.699 1.00 96.69 82 VAL A O 1
ATOM 689 N N . LEU A 1 83 ? 2.613 -0.298 1.785 1.00 96.12 83 LEU A N 1
ATOM 690 C CA . LEU A 1 83 ? 3.532 0.813 2.051 1.00 96.12 83 LEU A CA 1
ATOM 691 C C . LEU A 1 83 ? 3.491 1.884 0.957 1.00 96.12 83 LEU A C 1
ATOM 693 O O . LEU A 1 83 ? 3.450 3.076 1.263 1.00 96.12 83 LEU A O 1
ATOM 697 N N . LEU A 1 84 ? 3.450 1.475 -0.314 1.00 95.75 84 LEU A N 1
ATOM 698 C CA . LEU A 1 84 ? 3.291 2.383 -1.452 1.00 95.75 84 LEU A CA 1
ATOM 699 C C . LEU A 1 84 ? 2.000 3.204 -1.341 1.00 95.75 84 LEU A C 1
ATOM 701 O O . LEU A 1 84 ? 2.003 4.413 -1.577 1.00 95.75 84 LEU A O 1
ATOM 705 N N . THR A 1 85 ? 0.911 2.558 -0.933 1.00 97.00 85 THR A N 1
ATOM 706 C CA . THR A 1 85 ? -0.396 3.202 -0.775 1.00 97.00 85 THR A CA 1
ATOM 707 C C . THR A 1 85 ? -0.421 4.145 0.420 1.00 97.00 85 THR A C 1
ATOM 709 O O . THR A 1 85 ? -0.826 5.298 0.282 1.00 97.00 85 THR A O 1
ATOM 712 N N . LEU A 1 86 ? 0.081 3.708 1.575 1.00 96.75 86 LEU A N 1
ATOM 713 C CA . LEU A 1 86 ? 0.183 4.544 2.770 1.00 96.75 86 LEU A CA 1
ATOM 714 C C . LEU A 1 86 ? 1.068 5.763 2.529 1.00 96.75 86 LEU A C 1
ATOM 716 O O . LEU A 1 86 ? 0.718 6.859 2.953 1.00 96.75 86 LEU A O 1
ATOM 720 N N . ARG A 1 87 ? 2.175 5.609 1.795 1.00 95.44 87 ARG A N 1
ATOM 721 C CA . ARG A 1 87 ? 3.036 6.732 1.412 1.00 95.44 87 ARG A CA 1
ATOM 722 C C . ARG A 1 87 ? 2.269 7.775 0.601 1.00 95.44 87 ARG A C 1
ATOM 724 O O . ARG A 1 87 ? 2.379 8.966 0.884 1.00 95.44 87 ARG A O 1
ATOM 731 N N . PHE A 1 88 ? 1.494 7.333 -0.389 1.00 96.69 88 PHE A N 1
ATOM 732 C CA . PHE A 1 88 ? 0.659 8.220 -1.198 1.00 96.69 88 PHE A CA 1
ATOM 733 C C . PHE A 1 88 ? -0.382 8.949 -0.341 1.00 96.69 88 PHE A C 1
ATOM 735 O O . PHE A 1 88 ? -0.479 10.171 -0.418 1.00 96.69 88 PHE A O 1
ATOM 742 N N . LEU A 1 89 ? -1.103 8.227 0.521 1.00 95.44 89 LEU A N 1
ATOM 743 C CA . LEU A 1 89 ? -2.132 8.804 1.393 1.00 95.44 89 LEU A CA 1
ATOM 744 C C . LEU A 1 89 ? -1.549 9.757 2.449 1.00 95.44 89 LEU A C 1
ATOM 746 O O . LEU A 1 89 ? -2.161 10.770 2.769 1.00 95.44 89 LEU A O 1
ATOM 750 N N . ALA A 1 90 ? -0.356 9.462 2.968 1.00 94.81 90 ALA A N 1
ATOM 751 C CA . ALA A 1 90 ? 0.325 10.273 3.973 1.00 94.81 90 ALA A CA 1
ATOM 752 C C . ALA A 1 90 ? 0.893 11.585 3.414 1.00 94.81 90 ALA A C 1
ATOM 754 O O . ALA A 1 90 ? 0.923 12.590 4.128 1.00 94.81 90 ALA A O 1
ATOM 755 N N . CYS A 1 91 ? 1.399 11.564 2.176 1.00 90.94 91 CYS A N 1
ATOM 756 C CA . CYS A 1 91 ? 2.056 12.713 1.550 1.00 90.94 91 CYS A CA 1
ATOM 757 C C . CYS A 1 91 ? 1.142 13.507 0.606 1.00 90.94 91 CYS A C 1
ATOM 759 O O . CYS A 1 91 ? 1.429 14.674 0.356 1.00 90.94 91 CYS A O 1
ATOM 761 N N . GLY A 1 92 ? 0.096 12.891 0.044 1.00 88.31 92 GLY A N 1
ATOM 762 C CA . GLY A 1 92 ? -0.790 13.521 -0.942 1.00 88.31 92 GLY A CA 1
ATOM 763 C C . GLY A 1 92 ? -0.079 13.959 -2.231 1.00 88.31 92 GLY A C 1
ATOM 764 O O . GLY A 1 92 ? -0.490 14.931 -2.860 1.00 88.31 92 GLY A O 1
ATOM 765 N N . CYS A 1 93 ? 1.024 13.301 -2.602 1.00 89.50 93 CYS A N 1
ATOM 766 C CA . CYS A 1 93 ? 1.859 13.694 -3.738 1.00 89.50 93 CYS A CA 1
ATOM 767 C C . CYS A 1 93 ? 1.412 13.053 -5.065 1.00 89.50 93 CYS A C 1
ATOM 769 O O . CYS A 1 93 ? 0.497 12.236 -5.117 1.00 89.50 93 CYS A O 1
ATOM 771 N N . PHE A 1 94 ? 2.061 13.424 -6.171 1.00 95.44 94 PHE A N 1
ATOM 772 C CA . PHE A 1 94 ? 1.765 12.845 -7.481 1.00 95.44 94 PHE A CA 1
ATOM 773 C C . PHE A 1 94 ? 2.174 11.368 -7.563 1.00 95.44 94 PHE A C 1
ATOM 775 O O . PHE A 1 94 ? 3.223 10.973 -7.058 1.00 95.44 94 PHE A O 1
ATOM 782 N N . LEU A 1 95 ? 1.409 10.574 -8.322 1.00 95.06 95 LEU A N 1
ATOM 783 C CA . LEU A 1 95 ? 1.685 9.148 -8.564 1.00 95.06 95 LEU A CA 1
ATOM 784 C C . LEU A 1 95 ? 3.095 8.881 -9.106 1.00 95.06 95 LEU A C 1
ATOM 786 O O . LEU A 1 95 ? 3.687 7.856 -8.785 1.00 95.06 95 LEU A O 1
ATOM 790 N N . GLN A 1 96 ? 3.622 9.797 -9.925 1.00 94.81 96 GLN A N 1
ATOM 791 C CA . GLN A 1 96 ? 4.989 9.711 -10.435 1.00 94.81 96 GLN A CA 1
ATOM 792 C C . GLN A 1 96 ? 5.994 9.759 -9.279 1.00 94.81 96 GLN A C 1
ATOM 794 O O . GLN A 1 96 ? 6.806 8.857 -9.131 1.00 94.81 96 GLN A O 1
ATOM 799 N N . THR A 1 97 ? 5.863 10.761 -8.408 1.00 94.56 97 THR A N 1
ATOM 800 C CA . THR A 1 97 ? 6.721 10.955 -7.239 1.00 94.56 97 THR A CA 1
ATOM 801 C C . THR A 1 97 ? 6.642 9.775 -6.273 1.00 94.56 97 THR A C 1
ATOM 803 O O . THR A 1 97 ? 7.675 9.290 -5.821 1.00 94.56 97 THR A O 1
ATOM 806 N N . THR A 1 98 ? 5.440 9.272 -5.969 1.00 93.75 98 THR A N 1
ATOM 807 C CA . THR A 1 98 ? 5.293 8.090 -5.103 1.00 93.75 98 THR A CA 1
ATOM 808 C C . THR A 1 98 ? 5.907 6.844 -5.743 1.00 93.75 98 THR A C 1
ATOM 810 O O . THR A 1 98 ? 6.574 6.067 -5.062 1.00 93.75 98 THR A O 1
ATOM 813 N N . GLY A 1 99 ? 5.712 6.661 -7.052 1.00 92.81 99 GLY A N 1
ATOM 814 C CA . GLY A 1 99 ? 6.322 5.569 -7.803 1.00 92.81 99 GLY A CA 1
ATOM 815 C C . GLY A 1 99 ? 7.846 5.623 -7.750 1.00 92.81 99 GLY A C 1
ATOM 816 O O . GLY A 1 99 ? 8.483 4.620 -7.437 1.00 92.81 99 GLY A O 1
ATOM 817 N N . ASP A 1 100 ? 8.431 6.804 -7.950 1.00 92.12 100 ASP A N 1
ATOM 818 C CA . ASP A 1 100 ? 9.879 7.006 -7.886 1.00 92.12 100 ASP A CA 1
ATOM 819 C C . ASP A 1 100 ? 10.442 6.723 -6.482 1.00 92.12 100 ASP A C 1
ATOM 821 O O . ASP A 1 100 ? 11.466 6.055 -6.368 1.00 92.12 100 ASP A O 1
ATOM 825 N N . MET A 1 101 ? 9.740 7.125 -5.413 1.00 90.12 101 MET A N 1
ATOM 826 C CA . MET A 1 101 ? 10.132 6.820 -4.026 1.00 90.12 101 MET A CA 1
ATOM 827 C C . MET A 1 101 ? 10.145 5.318 -3.711 1.00 90.12 101 MET A C 1
ATOM 829 O O . MET A 1 101 ? 10.965 4.873 -2.913 1.00 90.12 101 MET A O 1
ATOM 833 N N . MET A 1 102 ? 9.230 4.553 -4.311 1.00 90.00 102 MET A N 1
ATOM 834 C CA . MET A 1 102 ? 9.031 3.123 -4.031 1.00 90.00 102 MET A CA 1
ATOM 835 C C . MET A 1 102 ? 9.613 2.204 -5.117 1.00 90.00 102 MET A C 1
ATOM 837 O O . MET A 1 102 ? 9.414 0.991 -5.071 1.00 90.00 102 MET A O 1
ATOM 841 N N . GLY A 1 103 ? 10.301 2.760 -6.118 1.00 90.19 103 GLY A N 1
ATOM 842 C CA . GLY A 1 103 ? 10.926 1.984 -7.190 1.00 90.19 103 GLY A CA 1
ATOM 843 C C . GLY A 1 103 ? 9.936 1.353 -8.179 1.00 90.19 103 GLY A C 1
ATOM 844 O O . GLY A 1 103 ? 10.217 0.295 -8.739 1.00 90.19 103 GLY A O 1
ATOM 845 N N . VAL A 1 104 ? 8.783 1.978 -8.430 1.00 90.94 104 VAL A N 1
ATOM 846 C CA . VAL A 1 104 ? 7.785 1.488 -9.396 1.00 90.94 104 VAL A CA 1
ATOM 847 C C . VAL A 1 104 ? 7.380 2.538 -10.422 1.00 90.94 104 VAL A C 1
ATOM 849 O O . VAL A 1 104 ? 7.476 3.739 -10.195 1.00 90.94 104 VAL A O 1
ATOM 852 N N . ASP A 1 105 ? 6.898 2.071 -11.571 1.00 91.25 105 ASP A N 1
ATOM 853 C CA . ASP A 1 105 ? 6.325 2.944 -12.592 1.00 91.25 105 ASP A CA 1
ATOM 854 C C . ASP A 1 105 ? 4.996 3.570 -12.129 1.00 91.25 105 ASP A C 1
ATOM 856 O O . ASP A 1 105 ? 4.229 2.949 -11.383 1.00 91.25 105 ASP A O 1
ATOM 860 N N . LYS A 1 106 ? 4.677 4.768 -12.637 1.00 93.69 106 LYS A N 1
ATOM 861 C CA . LYS A 1 106 ? 3.427 5.494 -12.351 1.00 93.69 106 LYS A CA 1
ATOM 862 C C . LYS A 1 106 ? 2.185 4.636 -12.579 1.00 93.69 106 LYS A C 1
ATOM 864 O O . LYS A 1 106 ? 1.241 4.696 -11.790 1.00 93.69 106 LYS A O 1
ATOM 869 N N . SER A 1 107 ? 2.163 3.847 -13.653 1.00 93.19 107 SER A N 1
ATOM 870 C CA . SER A 1 107 ? 1.015 2.998 -13.975 1.00 93.19 107 SER A CA 1
ATOM 871 C C . SER A 1 107 ? 0.817 1.895 -12.930 1.00 93.19 107 SER A C 1
ATOM 873 O O . SER A 1 107 ? -0.314 1.588 -12.552 1.00 93.19 107 SER A O 1
ATOM 875 N N . THR A 1 108 ? 1.915 1.336 -12.416 1.00 92.12 108 THR A N 1
ATOM 876 C CA . THR A 1 108 ? 1.897 0.357 -11.327 1.00 92.12 108 THR A CA 1
ATOM 877 C C . THR A 1 108 ? 1.455 1.012 -10.029 1.00 92.12 108 THR A C 1
ATOM 879 O O . THR A 1 108 ? 0.554 0.484 -9.387 1.00 92.12 108 THR A O 1
ATOM 882 N N . ALA A 1 109 ? 1.993 2.189 -9.692 1.00 94.94 109 ALA A N 1
ATOM 883 C CA . ALA A 1 109 ? 1.556 2.942 -8.520 1.00 94.94 109 ALA A CA 1
ATOM 884 C C . ALA A 1 109 ? 0.046 3.200 -8.538 1.00 94.94 109 ALA A C 1
ATOM 886 O O . ALA A 1 109 ? -0.641 2.877 -7.576 1.00 94.94 109 ALA A O 1
ATOM 887 N N . SER A 1 110 ? -0.485 3.688 -9.662 1.00 96.25 110 SER A N 1
ATOM 888 C CA . SER A 1 110 ? -1.915 3.963 -9.823 1.00 96.25 110 SER A CA 1
ATOM 889 C C . SER A 1 110 ? -2.793 2.736 -9.560 1.00 96.25 110 SER A C 1
ATOM 891 O O . SER A 1 110 ? -3.726 2.806 -8.758 1.00 96.25 110 SER A O 1
ATOM 893 N N . ARG A 1 111 ? -2.482 1.601 -10.203 1.00 95.56 111 ARG A N 1
ATOM 894 C CA . ARG A 1 111 ? -3.247 0.355 -10.038 1.00 95.56 111 ARG A CA 1
ATOM 895 C C . ARG A 1 111 ? -3.158 -0.175 -8.611 1.00 95.56 111 ARG A C 1
ATOM 897 O O . ARG A 1 111 ? -4.181 -0.549 -8.044 1.00 95.56 111 ARG A O 1
ATOM 904 N N . THR A 1 112 ? -1.957 -0.182 -8.036 1.00 95.44 112 THR A N 1
ATOM 905 C CA . THR A 1 112 ? -1.722 -0.679 -6.679 1.00 95.44 112 THR A CA 1
ATOM 906 C C . THR A 1 112 ? -2.451 0.160 -5.639 1.00 95.44 112 THR A C 1
ATOM 908 O O . THR A 1 112 ? -3.184 -0.405 -4.834 1.00 95.44 112 THR A O 1
ATOM 911 N N . ILE A 1 113 ? -2.322 1.490 -5.702 1.00 96.50 113 ILE A N 1
ATOM 912 C CA . ILE A 1 113 ? -3.003 2.414 -4.785 1.00 96.50 113 ILE A CA 1
ATOM 913 C C . ILE A 1 113 ? -4.512 2.186 -4.843 1.00 96.50 113 ILE A C 1
ATOM 915 O O . ILE A 1 113 ? -5.141 1.990 -3.811 1.00 96.50 113 ILE A O 1
ATOM 919 N N . ASN A 1 114 ? -5.096 2.119 -6.043 1.00 96.94 114 ASN A N 1
ATOM 920 C CA . ASN A 1 114 ? -6.531 1.877 -6.189 1.00 96.94 114 ASN A CA 1
ATOM 921 C C . ASN A 1 114 ? -6.955 0.530 -5.572 1.00 96.94 114 ASN A C 1
ATOM 923 O O . ASN A 1 114 ? -7.920 0.485 -4.809 1.00 96.94 114 ASN A O 1
ATOM 927 N N . LYS A 1 115 ? -6.209 -0.548 -5.856 1.00 96.19 115 LYS A N 1
ATOM 928 C CA . LYS A 1 115 ? -6.487 -1.893 -5.327 1.00 96.19 115 LYS A CA 1
ATOM 929 C C . LYS A 1 115 ? -6.456 -1.909 -3.796 1.00 96.19 115 LYS A C 1
ATOM 931 O O . LYS A 1 115 ? -7.417 -2.341 -3.168 1.00 96.19 115 LYS A O 1
ATOM 936 N N . VAL A 1 116 ? -5.383 -1.391 -3.202 1.00 96.81 116 VAL A N 1
ATOM 937 C CA . VAL A 1 116 ? -5.181 -1.400 -1.747 1.00 96.81 116 VAL A CA 1
ATOM 938 C C . VAL A 1 116 ? -6.162 -0.470 -1.038 1.00 96.81 116 VAL A C 1
ATOM 940 O O . VAL A 1 116 ? -6.747 -0.864 -0.035 1.00 96.81 116 VAL A O 1
ATOM 943 N N . THR A 1 117 ? -6.409 0.739 -1.556 1.00 96.56 117 THR A N 1
ATOM 944 C CA . THR A 1 117 ? -7.381 1.664 -0.952 1.00 96.56 117 THR A CA 1
ATOM 945 C C . THR A 1 117 ? -8.778 1.048 -0.889 1.00 96.56 117 THR A C 1
ATOM 947 O O . THR A 1 117 ? -9.458 1.200 0.123 1.00 96.56 117 THR A O 1
ATOM 950 N N . ARG A 1 118 ? -9.204 0.314 -1.928 1.00 96.25 118 ARG A N 1
ATOM 951 C CA . ARG A 1 118 ? -10.492 -0.399 -1.914 1.00 96.25 118 ARG A CA 1
ATOM 952 C C . ARG A 1 118 ? -10.530 -1.511 -0.870 1.00 96.25 118 ARG A C 1
ATOM 954 O O . ARG A 1 118 ? -11.523 -1.606 -0.155 1.00 96.25 118 ARG A O 1
ATOM 961 N N . ALA A 1 119 ? -9.469 -2.309 -0.768 1.00 95.56 119 ALA A N 1
ATOM 962 C CA . ALA A 1 119 ? -9.383 -3.381 0.220 1.00 95.56 119 ALA A CA 1
ATOM 963 C C . ALA A 1 119 ? -9.436 -2.825 1.658 1.00 95.56 119 ALA A C 1
ATOM 965 O O . ALA A 1 119 ? -10.252 -3.263 2.464 1.00 95.56 119 ALA A O 1
ATOM 966 N N . ILE A 1 120 ? -8.669 -1.767 1.952 1.00 94.50 120 ILE A N 1
ATOM 967 C CA . ILE A 1 120 ? -8.700 -1.090 3.261 1.00 94.50 120 ILE A CA 1
ATOM 968 C C . ILE A 1 120 ? -10.092 -0.515 3.557 1.00 94.50 120 ILE A C 1
ATOM 970 O O . ILE A 1 120 ? -10.600 -0.663 4.666 1.00 94.50 120 ILE A O 1
ATOM 974 N N . ALA A 1 121 ? -10.742 0.116 2.575 1.00 93.81 121 ALA A N 1
ATOM 975 C CA . ALA A 1 121 ? -12.077 0.680 2.766 1.00 93.81 121 ALA A CA 1
ATOM 976 C C . ALA A 1 121 ? -13.128 -0.384 3.131 1.00 93.81 121 ALA A C 1
ATOM 978 O O . ALA A 1 121 ? -14.077 -0.075 3.847 1.00 93.81 121 ALA A O 1
ATOM 979 N N . ARG A 1 122 ? -12.959 -1.638 2.691 1.00 91.81 122 ARG A N 1
ATOM 980 C CA . ARG A 1 122 ? -13.838 -2.750 3.088 1.00 91.81 122 ARG A CA 1
ATOM 981 C C . ARG A 1 122 ? -13.624 -3.189 4.533 1.00 91.81 122 ARG A C 1
ATOM 983 O O . ARG A 1 122 ? -14.586 -3.582 5.178 1.00 91.81 122 ARG A O 1
ATOM 990 N N . LEU A 1 123 ? -12.409 -3.077 5.068 1.00 89.06 123 LEU A N 1
ATOM 991 C CA . LEU A 1 123 ? -12.162 -3.352 6.489 1.00 89.06 123 LEU A CA 1
ATOM 992 C C . LEU A 1 123 ? -1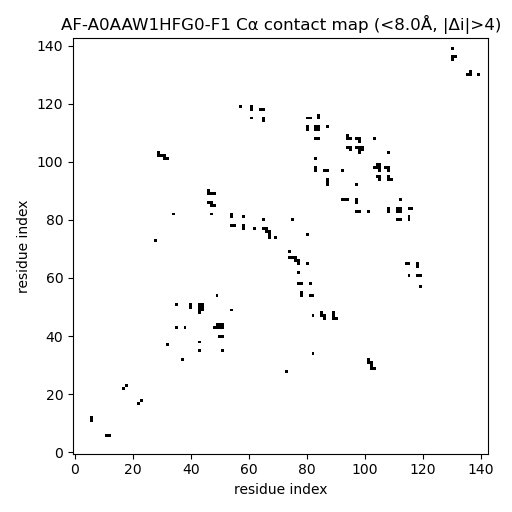2.841 -2.327 7.403 1.00 89.06 123 LEU A C 1
ATOM 994 O O . LEU A 1 123 ? -13.204 -2.651 8.535 1.00 89.06 123 LEU A O 1
ATOM 998 N N . ALA A 1 124 ? -13.049 -1.099 6.918 1.00 86.50 124 ALA A N 1
ATOM 999 C CA . ALA A 1 124 ? -13.637 -0.021 7.705 1.00 86.50 124 ALA A CA 1
ATOM 1000 C C . ALA A 1 124 ? -15.008 -0.393 8.288 1.00 86.50 124 ALA A C 1
ATOM 1002 O O . ALA A 1 124 ? -15.280 -0.036 9.427 1.00 86.50 124 ALA A O 1
ATOM 1003 N N . THR A 1 125 ? -15.841 -1.157 7.575 1.00 82.50 125 THR A N 1
ATOM 1004 C CA . THR A 1 125 ? -17.158 -1.580 8.089 1.00 82.50 125 THR A CA 1
ATOM 1005 C C . THR A 1 125 ? -17.065 -2.538 9.273 1.00 82.50 125 THR A C 1
ATOM 1007 O O . THR A 1 125 ? -17.981 -2.591 10.088 1.00 82.50 125 THR A O 1
ATOM 1010 N N . ASN A 1 126 ? -15.972 -3.294 9.376 1.00 84.00 126 ASN A N 1
ATOM 1011 C CA . ASN A 1 126 ? -15.770 -4.266 10.449 1.00 84.00 126 ASN A CA 1
ATOM 1012 C C . ASN A 1 126 ? -15.104 -3.621 11.672 1.00 84.00 126 ASN A C 1
ATOM 1014 O O . ASN A 1 126 ? -15.374 -4.013 12.808 1.00 84.00 126 ASN A O 1
ATOM 1018 N N . ILE A 1 127 ? -14.240 -2.628 11.436 1.00 83.12 127 ILE A N 1
ATOM 1019 C CA . ILE A 1 127 ? -13.416 -1.987 12.468 1.00 83.12 127 ILE A CA 1
ATOM 1020 C C . ILE A 1 127 ? -14.085 -0.724 13.029 1.00 83.12 127 ILE A C 1
ATOM 1022 O O . ILE A 1 127 ? -14.066 -0.498 14.238 1.00 83.12 127 ILE A O 1
ATOM 1026 N N . ILE A 1 128 ? -14.679 0.110 12.172 1.00 85.31 128 ILE A N 1
ATOM 1027 C CA . ILE A 1 128 ? -15.300 1.377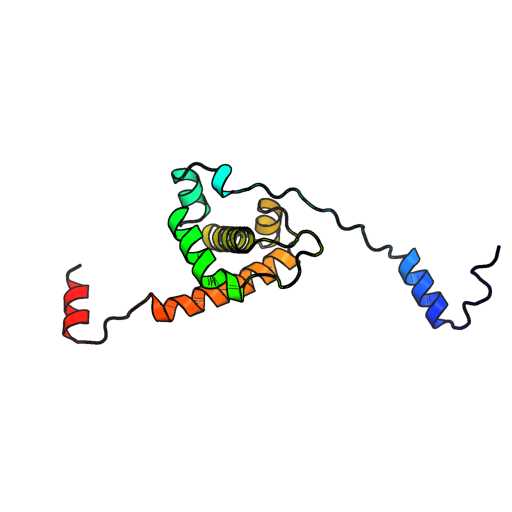 12.569 1.00 85.31 128 ILE A CA 1
ATOM 1028 C C . ILE A 1 128 ? -16.757 1.110 12.936 1.00 85.31 128 ILE A C 1
ATOM 1030 O O . ILE A 1 128 ? -17.619 0.959 12.072 1.00 85.31 128 ILE A O 1
ATOM 1034 N N . LYS A 1 129 ? -17.039 1.080 14.239 1.00 84.62 129 LYS A N 1
ATOM 1035 C CA . LYS A 1 129 ? -18.402 1.006 14.768 1.00 84.62 129 LYS A CA 1
ATOM 1036 C C . LYS A 1 129 ? -18.885 2.406 15.111 1.00 84.62 129 LYS A C 1
ATOM 1038 O O . LYS A 1 129 ? -18.301 3.070 15.964 1.00 84.62 129 LYS A O 1
ATOM 1043 N N . MET A 1 130 ? -19.940 2.848 14.435 1.00 83.56 130 MET A N 1
ATOM 1044 C CA . MET A 1 130 ? -20.618 4.093 14.787 1.00 83.56 130 MET A CA 1
ATOM 1045 C C . MET A 1 130 ? -21.545 3.842 15.980 1.00 83.56 130 MET A C 1
ATOM 1047 O O . MET A 1 130 ? -22.218 2.807 15.986 1.00 83.56 130 MET A O 1
ATOM 1051 N N . PRO A 1 131 ? -21.605 4.761 16.960 1.00 85.50 131 PRO A N 1
ATOM 1052 C CA . PRO A 1 131 ? -22.559 4.651 18.053 1.00 85.50 131 PRO A CA 1
ATOM 1053 C C . PRO A 1 131 ? -23.977 4.669 17.473 1.00 85.50 131 PRO A C 1
ATOM 1055 O O . PRO A 1 131 ? -24.322 5.527 16.656 1.00 85.50 131 PRO A O 1
ATOM 1058 N N . SER A 1 132 ? -24.773 3.680 17.855 1.00 83.38 132 SER A N 1
ATOM 1059 C CA . SER A 1 132 ? -26.103 3.416 17.301 1.00 83.38 132 SER A CA 1
ATOM 1060 C C . SER A 1 132 ? -27.209 3.556 18.342 1.00 83.38 132 SER A C 1
ATOM 1062 O O . SER A 1 132 ? -28.356 3.831 17.988 1.00 83.38 132 SER A O 1
ATOM 1064 N N . THR A 1 133 ? -26.871 3.417 19.626 1.00 88.12 133 THR A N 1
ATOM 1065 C CA . THR A 1 133 ? -27.810 3.600 20.734 1.00 88.12 133 THR A CA 1
ATOM 1066 C C . THR A 1 133 ? -27.684 4.997 21.340 1.00 88.12 133 THR A C 1
ATOM 1068 O O . THR A 1 133 ? -26.641 5.644 21.259 1.00 88.12 133 THR A O 1
ATOM 1071 N N . ALA A 1 134 ? -28.760 5.480 21.969 1.00 83.50 134 ALA A N 1
ATOM 1072 C CA . ALA A 1 134 ? -28.741 6.771 22.656 1.00 83.50 134 ALA A CA 1
ATOM 1073 C C . ALA A 1 134 ? -27.682 6.817 23.775 1.00 83.50 134 ALA A C 1
ATOM 1075 O O . ALA A 1 134 ? -27.078 7.864 23.982 1.00 83.50 134 ALA A O 1
ATOM 1076 N N . GLU A 1 135 ? -27.432 5.683 24.436 1.00 83.62 135 GLU A N 1
ATOM 1077 C CA . GLU A 1 135 ? -26.407 5.523 25.475 1.00 83.62 135 GLU A CA 1
ATOM 1078 C C . GLU A 1 135 ? -24.991 5.620 24.892 1.00 83.62 135 GLU A C 1
ATOM 1080 O O . GLU A 1 135 ? -24.204 6.441 25.355 1.00 83.62 135 GLU A O 1
ATOM 1085 N N . GLU A 1 136 ? -24.688 4.886 23.814 1.00 84.69 136 GLU A N 1
ATOM 1086 C CA . GLU A 1 136 ? -23.390 4.969 23.122 1.00 84.69 136 GLU A CA 1
ATOM 1087 C C . GLU A 1 136 ? -23.116 6.392 22.610 1.00 84.69 136 GLU A C 1
ATOM 1089 O O . GLU A 1 136 ? -21.995 6.896 22.693 1.00 84.69 136 GLU A O 1
ATOM 1094 N N . ILE A 1 137 ? -24.148 7.065 22.089 1.00 83.25 137 ILE A N 1
ATOM 1095 C CA . ILE A 1 137 ? -24.041 8.451 21.627 1.00 83.25 137 ILE A CA 1
ATOM 1096 C C . ILE A 1 137 ? -23.737 9.383 22.803 1.00 83.25 137 ILE A C 1
ATOM 1098 O O . ILE A 1 137 ? -22.897 10.271 22.664 1.00 83.25 137 ILE A O 1
ATOM 1102 N N . ASP A 1 138 ? -24.387 9.207 23.953 1.00 84.00 138 ASP A N 1
ATOM 1103 C CA . ASP A 1 138 ? -24.154 10.062 25.117 1.00 84.00 138 ASP A CA 1
ATOM 1104 C C . ASP A 1 138 ? -22.755 9.858 25.712 1.00 84.00 138 ASP A C 1
ATOM 1106 O O . ASP A 1 138 ? -22.064 10.835 25.992 1.00 84.00 138 ASP A O 1
ATOM 1110 N N . GLU A 1 139 ? -22.266 8.616 25.767 1.00 81.12 139 GLU A N 1
ATOM 1111 C CA . GLU A 1 139 ? -20.896 8.300 26.193 1.00 81.12 139 GLU A CA 1
ATOM 1112 C C . GLU A 1 139 ? -19.826 8.967 25.315 1.00 81.12 139 GLU A C 1
ATOM 1114 O O . GLU A 1 139 ? -18.772 9.372 25.813 1.00 81.12 139 GLU A O 1
ATOM 1119 N N . THR A 1 140 ? -20.083 9.124 24.011 1.00 79.38 140 THR A N 1
ATOM 1120 C CA . THR A 1 140 ? -19.139 9.803 23.106 1.00 79.38 140 THR A CA 1
ATOM 1121 C C . THR A 1 140 ? -19.087 11.323 23.273 1.00 79.38 140 THR A C 1
ATOM 1123 O O . THR A 1 140 ? -18.104 11.923 22.850 1.00 79.38 140 THR A O 1
ATOM 1126 N N . LYS A 1 141 ? -20.083 11.964 23.905 1.00 74.50 141 LYS A N 1
ATOM 1127 C CA . LYS A 1 141 ? -20.091 13.428 24.120 1.00 74.50 141 LYS A CA 1
ATOM 1128 C C . LYS A 1 141 ? -19.161 13.887 25.242 1.00 74.50 141 LYS A C 1
ATOM 1130 O O . LYS A 1 141 ? -18.824 15.067 25.299 1.00 74.50 141 LYS A O 1
ATOM 1135 N N . TYR A 1 142 ? -18.795 12.978 26.144 1.00 64.12 142 TYR A N 1
ATOM 1136 C CA . TYR A 1 142 ? -18.004 13.272 27.343 1.00 64.12 142 TYR A CA 1
ATOM 1137 C C . TYR A 1 142 ? -16.561 12.740 27.273 1.00 64.12 142 TYR A C 1
ATOM 1139 O O . TYR A 1 142 ? -15.842 12.801 28.272 1.00 64.12 142 TYR A O 1
ATOM 1147 N N . LYS A 1 143 ? -16.142 12.227 26.111 1.00 54.94 143 LYS A N 1
ATOM 1148 C CA . LYS A 1 143 ? -14.752 11.875 25.783 1.00 54.94 143 LYS A CA 1
ATOM 1149 C C . LYS A 1 143 ? -14.093 12.983 24.973 1.00 54.94 143 LYS A C 1
ATOM 1151 O O . LYS A 1 143 ? -12.884 13.198 25.202 1.00 54.94 143 LYS A O 1
#

Mean predicted aligned error: 10.24 Å

Organism: Popillia japonica (NCBI:txid7064)

Solvent-accessible surface area (backbone atoms only — not comparable to full-atom values): 8642 Å² total; per-residue (Å²): 142,71,94,73,81,76,68,85,42,75,64,57,48,49,51,50,48,47,49,69,76,55,60,78,76,78,86,81,84,55,80,66,77,64,65,79,80,73,39,55,68,67,58,37,24,75,53,40,73,44,48,68,70,56,50,52,52,56,31,64,78,37,28,85,79,66,46,66,98,56,82,64,87,81,54,71,50,42,61,56,38,46,51,51,32,32,35,35,71,59,65,70,61,56,51,55,60,51,8,62,75,59,38,43,53,39,70,55,36,51,54,39,33,54,55,46,54,54,51,54,59,60,49,41,72,78,69,58,77,76,70,83,48,74,62,52,47,53,59,62,77,80,111